Protein AF-A0AAW1DKK3-F1 (afdb_monomer_lite)

Secondary structure (DSSP, 8-state):
-HHHHHHHHHHHHH---TTS-TT-GGGGGGSHHHHHHHHHHHHHHHHHHHHS-HHHHHHHHHHHH-SS--HHHHHHHHHHHHHHHHHHHHHHHHHTT-TT-TTHHHHTT-

InterPro domains:
  IPR001807 Chloride channel [PF00654] (1-91)
  IPR014743 Chloride channel, core [SSF81340] (2-93)
  IPR051280 Voltage-gated chloride channel/antiporter [PTHR11689] (1-100)

Foldseek 3Di:
DLVVLLCVQLCQLVPDDPPPPPPPPSVVSVDPVSSLLSSLLSSLLVVCQVQVPSPVSLVVSCVPRDPDDDPVSSVVSSVSNVVSLQVNLCVVCVVVVNHPPSCVVVVVVD

Structure (mmCIF, N/CA/C/O backbone):
data_AF-A0AAW1DKK3-F1
#
_entry.id   AF-A0AAW1DKK3-F1
#
loop_
_atom_site.group_PDB
_atom_site.id
_atom_site.type_symbol
_atom_site.label_atom_id
_atom_site.label_alt_id
_atom_site.label_comp_id
_atom_site.label_asym_id
_atom_site.label_entity_id
_atom_site.label_seq_id
_atom_site.pdbx_PDB_ins_code
_atom_site.Cartn_x
_atom_site.Cartn_y
_atom_site.Cartn_z
_atom_site.occupancy
_atom_site.B_iso_or_equiv
_atom_site.auth_seq_id
_atom_site.auth_comp_id
_atom_site.auth_asym_id
_atom_site.auth_atom_id
_atom_site.pdbx_PDB_model_num
ATOM 1 N N . MET A 1 1 ? 8.646 10.125 -1.629 1.00 81.06 1 MET A N 1
ATOM 2 C CA . MET A 1 1 ? 7.795 8.953 -1.939 1.00 81.06 1 MET A CA 1
ATOM 3 C C . MET A 1 1 ? 6.652 8.810 -0.937 1.00 81.06 1 MET A C 1
ATOM 5 O O . MET A 1 1 ? 5.506 8.866 -1.353 1.00 81.06 1 MET A O 1
ATOM 9 N N . ILE A 1 2 ? 6.939 8.726 0.369 1.00 88.50 2 ILE A N 1
ATOM 10 C CA . ILE A 1 2 ? 5.936 8.567 1.444 1.00 88.50 2 ILE A CA 1
ATOM 11 C C . ILE A 1 2 ? 4.867 9.673 1.430 1.00 88.50 2 ILE A C 1
ATOM 13 O O . ILE A 1 2 ? 3.677 9.395 1.332 1.00 88.50 2 ILE A O 1
ATOM 17 N N . HIS A 1 3 ? 5.296 10.939 1.439 1.00 89.19 3 HIS A N 1
ATOM 18 C CA . HIS A 1 3 ? 4.384 12.088 1.414 1.00 89.19 3 HIS A CA 1
ATOM 19 C C . HIS A 1 3 ? 3.509 12.119 0.148 1.00 89.19 3 HIS A C 1
ATOM 21 O O . HIS A 1 3 ? 2.306 12.347 0.218 1.00 89.19 3 HIS A O 1
ATOM 27 N N . SER A 1 4 ? 4.099 11.816 -1.011 1.00 90.75 4 SER A N 1
ATOM 28 C CA . SER A 1 4 ? 3.382 11.725 -2.287 1.00 90.75 4 SER A CA 1
ATOM 29 C C . SER A 1 4 ? 2.325 10.614 -2.264 1.00 90.75 4 SER A C 1
ATOM 31 O O . SER A 1 4 ? 1.196 10.840 -2.686 1.00 90.75 4 SER A O 1
ATOM 33 N N . GLY A 1 5 ? 2.659 9.442 -1.713 1.00 88.12 5 GLY A N 1
ATOM 34 C CA . GLY A 1 5 ? 1.719 8.332 -1.543 1.00 88.12 5 GLY A CA 1
ATOM 35 C C . GLY A 1 5 ? 0.566 8.670 -0.593 1.00 88.12 5 GLY A C 1
ATOM 36 O O . GLY A 1 5 ? -0.587 8.375 -0.898 1.00 88.12 5 GLY A O 1
ATOM 37 N N . ALA A 1 6 ? 0.852 9.369 0.508 1.00 88.50 6 ALA A N 1
ATOM 38 C CA . ALA A 1 6 ? -0.154 9.851 1.455 1.00 88.50 6 ALA A CA 1
ATOM 39 C C . ALA A 1 6 ? -1.138 10.850 0.817 1.00 88.50 6 ALA A C 1
ATOM 41 O O . ALA A 1 6 ? -2.349 10.729 1.012 1.00 88.50 6 ALA A O 1
ATOM 42 N N . ILE A 1 7 ? -0.638 11.802 0.015 1.00 90.25 7 ILE A N 1
ATOM 43 C CA . ILE A 1 7 ? -1.483 12.751 -0.728 1.00 90.25 7 ILE A CA 1
ATOM 44 C C . ILE A 1 7 ? -2.391 11.999 -1.702 1.00 90.25 7 ILE A C 1
ATOM 46 O O . ILE A 1 7 ? -3.593 12.254 -1.721 1.00 90.25 7 ILE A O 1
ATOM 50 N N . VAL A 1 8 ? -1.849 11.060 -2.485 1.00 90.25 8 VAL A N 1
ATOM 51 C CA . VAL A 1 8 ? -2.632 10.289 -3.466 1.00 90.25 8 VAL A CA 1
ATOM 52 C C . VAL A 1 8 ? -3.700 9.437 -2.773 1.00 90.25 8 VAL A C 1
ATOM 54 O O . VAL A 1 8 ? -4.861 9.479 -3.177 1.00 90.25 8 VAL A O 1
ATOM 57 N N . GLY A 1 9 ? -3.346 8.736 -1.692 1.00 86.81 9 GLY A N 1
ATOM 58 C CA . GLY A 1 9 ? -4.288 7.940 -0.900 1.00 86.81 9 GLY A CA 1
ATOM 59 C C . GLY A 1 9 ? -5.418 8.786 -0.306 1.00 86.81 9 GLY A C 1
ATOM 60 O O . GLY A 1 9 ? -6.595 8.502 -0.526 1.00 86.81 9 GLY A O 1
ATOM 61 N N . GLY A 1 10 ? -5.082 9.886 0.375 1.00 86.12 10 GLY A N 1
ATOM 62 C CA . GLY A 1 10 ? -6.082 10.785 0.964 1.00 86.12 10 GLY A CA 1
ATOM 63 C C . GLY A 1 10 ? -6.958 11.498 -0.072 1.00 86.12 10 GLY A C 1
ATOM 64 O O . GLY A 1 10 ? -8.144 11.746 0.175 1.00 86.1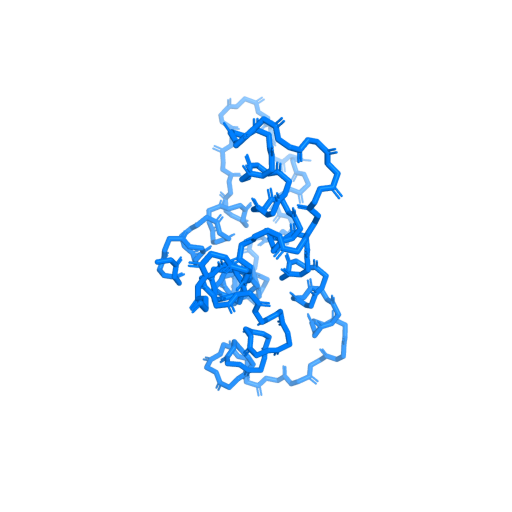2 10 GLY A O 1
ATOM 65 N N . SER A 1 11 ? -6.397 11.786 -1.249 1.00 85.50 11 SER A N 1
ATOM 66 C CA . SER A 1 11 ? -7.138 12.359 -2.376 1.00 85.50 11 SER A CA 1
ATOM 67 C C . SER A 1 11 ? -8.141 11.361 -2.941 1.00 85.50 11 SER A C 1
ATOM 69 O O . SER A 1 11 ? -9.267 11.752 -3.221 1.00 85.50 11 SER A O 1
ATOM 71 N N . LEU A 1 12 ? -7.783 10.076 -3.045 1.00 83.00 12 LEU A N 1
ATOM 72 C CA . LEU A 1 12 ? -8.686 9.028 -3.527 1.00 83.00 12 LEU A CA 1
ATOM 73 C C . LEU A 1 12 ? -9.898 8.848 -2.600 1.00 83.00 12 LEU A C 1
ATOM 75 O O . LEU A 1 12 ? -11.022 8.724 -3.077 1.00 83.00 12 LEU A O 1
ATOM 79 N N . ALA A 1 13 ? -9.685 8.933 -1.284 1.00 77.19 13 ALA A N 1
ATOM 80 C CA . ALA A 1 13 ? -10.755 8.869 -0.285 1.00 77.19 13 ALA A CA 1
ATOM 81 C C . ALA A 1 13 ? -11.735 10.055 -0.366 1.00 77.19 13 ALA A C 1
ATOM 83 O O . ALA A 1 13 ? -12.912 9.926 -0.036 1.00 77.19 13 ALA A O 1
ATOM 84 N N . THR A 1 14 ? -11.255 11.223 -0.809 1.00 73.25 14 THR A N 1
ATOM 85 C CA . THR A 1 14 ? -12.044 12.468 -0.834 1.00 73.25 14 THR A CA 1
ATOM 86 C C . THR A 1 14 ? -12.426 12.899 -2.253 1.00 73.25 14 THR A C 1
ATOM 88 O O . THR A 1 14 ? -13.043 13.954 -2.416 1.00 73.25 14 THR A O 1
ATOM 91 N N . LEU A 1 15 ? -12.074 12.110 -3.276 1.00 73.00 15 LEU A N 1
ATOM 92 C CA . LEU A 1 15 ? -12.129 12.526 -4.674 1.00 73.00 15 LEU A CA 1
ATOM 93 C C . LEU A 1 15 ? -13.532 13.027 -5.026 1.00 73.00 15 LEU A C 1
ATOM 95 O O . LEU A 1 15 ? -14.519 12.291 -4.973 1.00 73.00 15 LEU A O 1
ATOM 99 N N . TRP A 1 16 ? -13.616 14.311 -5.366 1.00 61.59 16 TRP A N 1
ATOM 100 C CA . TRP A 1 16 ? -14.857 14.953 -5.767 1.00 61.59 16 TRP A CA 1
ATOM 101 C C . TRP A 1 16 ? -14.803 15.213 -7.267 1.00 61.59 16 TRP A C 1
ATOM 103 O O . TRP A 1 16 ? -14.061 16.077 -7.728 1.00 61.59 16 TRP A O 1
ATOM 113 N N . ILE A 1 17 ? -15.558 14.420 -8.026 1.00 66.25 17 ILE A N 1
ATOM 114 C CA . ILE A 1 17 ? -15.659 14.553 -9.479 1.00 66.25 17 ILE A CA 1
ATOM 115 C C . ILE A 1 17 ? -16.888 15.428 -9.773 1.00 66.25 17 ILE A C 1
ATOM 117 O O . ILE A 1 17 ? -18.010 14.962 -9.548 1.00 66.25 17 ILE A O 1
ATOM 121 N N . PRO A 1 18 ? -16.727 16.676 -10.253 1.00 54.81 18 PRO A N 1
ATOM 122 C CA . PRO A 1 18 ? -17.862 17.509 -10.639 1.00 54.81 18 PRO A CA 1
ATOM 123 C C . PRO A 1 18 ? -18.624 16.845 -11.797 1.00 54.81 18 PRO A C 1
ATOM 125 O O . PRO A 1 18 ? -18.081 16.683 -12.885 1.00 54.81 18 PRO A O 1
ATOM 128 N N . GLY A 1 19 ? -19.873 16.430 -11.556 1.00 63.41 19 GLY A N 1
ATOM 129 C CA . GLY A 1 19 ? -20.761 15.828 -12.565 1.00 63.41 19 GLY A CA 1
ATOM 130 C C . GLY A 1 19 ? -21.265 14.420 -12.234 1.00 63.41 19 GLY A C 1
ATOM 131 O O . GLY A 1 19 ? -22.349 14.051 -12.678 1.00 63.41 19 GLY A O 1
ATOM 132 N N . LEU A 1 20 ? -20.562 13.657 -11.387 1.00 60.94 20 LEU A N 1
ATOM 133 C CA . LEU A 1 20 ? -21.162 12.497 -10.724 1.00 60.94 20 LEU A CA 1
ATOM 134 C C . LEU A 1 20 ? -21.930 13.012 -9.502 1.00 60.94 20 LEU A C 1
ATOM 136 O O . LEU A 1 20 ? -21.332 13.554 -8.576 1.00 60.94 20 LEU A O 1
ATOM 140 N N . GLY A 1 21 ? -23.259 12.890 -9.513 1.00 53.09 21 GLY A N 1
ATOM 141 C CA . GLY A 1 21 ? -24.117 13.318 -8.405 1.00 53.09 21 GLY A CA 1
ATOM 142 C C . GLY A 1 21 ? -23.767 12.667 -7.048 1.00 53.09 21 GLY A C 1
ATOM 143 O O . GLY A 1 21 ? -22.895 11.799 -6.968 1.00 53.09 21 GLY A O 1
ATOM 144 N N . PRO A 1 22 ? -24.479 13.024 -5.962 1.00 54.97 22 PRO A N 1
ATOM 145 C CA . PRO A 1 22 ? -24.188 12.597 -4.581 1.00 54.97 22 PRO A CA 1
ATOM 146 C C . PRO A 1 22 ? -24.275 11.076 -4.310 1.00 54.97 22 PRO A C 1
ATOM 148 O O . PRO A 1 22 ? -24.075 10.650 -3.177 1.00 54.97 22 PRO A O 1
ATOM 151 N N . HIS A 1 23 ? -24.520 10.252 -5.335 1.00 51.34 23 HIS A N 1
ATOM 152 C CA . HIS A 1 23 ? -24.572 8.786 -5.289 1.00 51.34 23 HIS A CA 1
ATOM 153 C C . HIS A 1 23 ? -23.273 8.086 -5.730 1.00 51.34 23 HIS A C 1
ATOM 155 O O . HIS A 1 23 ? -23.265 6.873 -5.932 1.00 51.34 23 HIS A O 1
ATOM 161 N N . SER A 1 24 ? -22.166 8.815 -5.893 1.00 58.03 24 SER A N 1
ATOM 162 C CA . SER A 1 24 ? -20.862 8.185 -6.121 1.00 58.03 24 SER A CA 1
ATOM 163 C C . SER A 1 24 ? -20.480 7.302 -4.926 1.00 58.03 24 SER A C 1
ATOM 165 O O . SER A 1 24 ? -20.569 7.737 -3.778 1.00 58.03 24 SER A O 1
ATOM 167 N N . VAL A 1 25 ? -20.006 6.080 -5.195 1.00 60.66 25 VAL A N 1
ATOM 168 C CA . VAL A 1 25 ? -19.522 5.080 -4.213 1.00 60.66 25 VAL A CA 1
ATOM 169 C C . VAL A 1 25 ? -18.505 5.682 -3.220 1.00 60.66 25 VAL A C 1
ATOM 171 O O . VAL A 1 25 ? -18.357 5.218 -2.093 1.00 60.66 25 VAL A O 1
ATOM 174 N N . LEU A 1 26 ? -17.864 6.787 -3.610 1.00 62.03 26 LEU A N 1
ATOM 175 C CA . LEU A 1 26 ? -16.926 7.580 -2.818 1.00 62.03 26 LEU A CA 1
ATOM 176 C C . LEU A 1 26 ? -17.557 8.323 -1.628 1.00 62.03 26 LEU A C 1
ATOM 178 O O . LEU A 1 26 ? -16.842 8.663 -0.690 1.00 62.03 26 LEU A O 1
ATOM 182 N N . HIS A 1 27 ? -18.874 8.561 -1.607 1.00 61.69 27 HIS A N 1
ATOM 183 C CA . HIS A 1 27 ? -19.528 9.227 -0.472 1.00 61.69 27 HIS A CA 1
ATOM 184 C C . HIS A 1 27 ? -19.444 8.390 0.817 1.00 61.69 27 HIS A C 1
ATOM 186 O O . HIS A 1 27 ? -19.362 8.947 1.909 1.00 61.69 27 HIS A O 1
ATOM 192 N N . TYR A 1 28 ? -19.411 7.058 0.692 1.00 64.81 28 TYR A N 1
ATOM 193 C CA . TYR A 1 28 ? -19.273 6.133 1.822 1.00 64.81 28 TYR A CA 1
ATOM 194 C C . TYR A 1 28 ? -17.900 6.245 2.512 1.00 64.81 28 TYR A C 1
ATOM 196 O O . TYR A 1 28 ? -17.804 6.127 3.729 1.00 64.81 28 TYR A O 1
ATOM 204 N N . PHE A 1 29 ? -16.845 6.558 1.754 1.00 65.56 29 PHE A N 1
ATOM 205 C CA . PHE A 1 29 ? -15.461 6.629 2.243 1.00 65.56 29 PHE A CA 1
ATOM 206 C C . PHE A 1 29 ? -15.066 7.993 2.834 1.00 65.56 29 PHE A C 1
ATOM 208 O O . PHE A 1 29 ? -13.906 8.208 3.175 1.00 65.56 29 PHE A O 1
ATOM 215 N N . ARG A 1 30 ? -16.020 8.919 2.994 1.00 69.25 30 ARG A N 1
ATOM 216 C CA . ARG A 1 30 ? -15.772 10.270 3.532 1.00 69.25 30 ARG A CA 1
ATOM 217 C C . ARG A 1 30 ? -15.669 10.349 5.058 1.00 69.25 30 ARG A C 1
ATOM 219 O O . ARG A 1 30 ? -15.512 11.444 5.587 1.00 69.25 30 ARG A O 1
ATOM 226 N N . GLN A 1 31 ? -15.769 9.225 5.764 1.00 79.06 31 GLN A N 1
ATOM 227 C CA . GLN A 1 31 ? -15.548 9.182 7.210 1.00 79.06 31 GLN A CA 1
ATOM 228 C C . GLN A 1 31 ? -14.068 9.413 7.541 1.00 79.06 31 GLN A C 1
ATOM 230 O O . GLN A 1 31 ? -13.185 8.905 6.847 1.00 79.06 31 GLN A O 1
ATOM 235 N N . ASP A 1 32 ? -13.794 10.126 8.637 1.00 80.38 32 ASP A N 1
ATOM 236 C CA . ASP A 1 32 ? -12.422 10.435 9.069 1.00 80.38 32 ASP A CA 1
ATOM 237 C C . ASP A 1 32 ? -11.588 9.171 9.335 1.00 80.38 32 ASP A C 1
ATOM 239 O O . ASP A 1 32 ? -10.376 9.174 9.124 1.00 80.38 32 ASP A O 1
ATOM 243 N N . HIS A 1 33 ? -12.238 8.074 9.737 1.00 81.25 33 HIS A N 1
ATOM 244 C CA . HIS A 1 33 ? -11.606 6.764 9.901 1.00 81.25 33 HIS A CA 1
ATOM 245 C C . HIS A 1 33 ? -11.084 6.207 8.567 1.00 81.25 33 HIS A C 1
ATOM 247 O O . HIS A 1 33 ? -9.888 5.979 8.414 1.00 81.25 33 HIS A O 1
ATOM 253 N N . GLU A 1 34 ? -11.959 6.074 7.567 1.00 81.62 34 GLU A N 1
ATOM 254 C CA . GLU A 1 34 ? -11.583 5.531 6.256 1.00 81.62 34 GLU A CA 1
ATOM 255 C C . GLU A 1 34 ? -10.541 6.420 5.567 1.00 81.62 34 GLU A C 1
ATOM 257 O O . GLU A 1 34 ? -9.588 5.924 4.970 1.00 81.62 34 GLU A O 1
ATOM 262 N N . LYS A 1 35 ? -10.661 7.748 5.695 1.00 85.06 35 LYS A N 1
ATOM 263 C CA . LYS A 1 35 ? -9.675 8.682 5.142 1.00 85.06 35 LYS A CA 1
ATOM 264 C C . LYS A 1 35 ? -8.279 8.451 5.723 1.00 85.06 35 LYS A C 1
ATOM 266 O O . LYS A 1 35 ? -7.301 8.500 4.975 1.00 85.06 35 LYS A O 1
ATOM 271 N N . ARG A 1 36 ? -8.172 8.183 7.029 1.00 86.62 36 ARG A N 1
ATOM 272 C CA . ARG A 1 36 ? -6.897 7.826 7.668 1.00 86.62 36 ARG A CA 1
ATOM 273 C C . ARG A 1 36 ? -6.356 6.500 7.143 1.00 86.62 36 ARG A C 1
ATOM 275 O O . ARG A 1 36 ? -5.168 6.435 6.845 1.00 86.62 36 ARG A O 1
ATOM 282 N N . ASP A 1 37 ? -7.213 5.505 6.940 1.00 88.06 37 ASP A N 1
ATOM 283 C CA . ASP A 1 37 ? -6.825 4.199 6.395 1.00 88.06 37 ASP A CA 1
ATOM 284 C C . ASP A 1 37 ? -6.278 4.305 4.962 1.00 88.06 37 ASP A C 1
ATOM 286 O O . ASP A 1 37 ? -5.277 3.672 4.622 1.00 88.06 37 ASP A O 1
ATOM 290 N N . PHE A 1 38 ? -6.873 5.161 4.126 1.00 88.44 38 PHE A N 1
ATOM 291 C CA . PHE A 1 38 ? -6.369 5.439 2.778 1.00 88.44 38 PHE A CA 1
ATOM 292 C C . PHE A 1 38 ? -5.040 6.202 2.781 1.00 88.44 38 PHE A C 1
ATOM 294 O O . PHE A 1 38 ? -4.166 5.914 1.961 1.00 88.44 38 PHE A O 1
ATOM 301 N N . VAL A 1 39 ? -4.859 7.162 3.693 1.00 89.56 39 VAL A N 1
ATOM 302 C CA . VAL A 1 39 ? -3.587 7.890 3.848 1.00 89.56 39 VAL A CA 1
ATOM 303 C C . VAL A 1 39 ? -2.485 6.954 4.346 1.00 89.56 39 VAL A C 1
ATOM 305 O O . VAL A 1 39 ? -1.383 6.973 3.798 1.00 89.56 39 VAL A O 1
ATOM 308 N N . ALA A 1 40 ? -2.790 6.104 5.328 1.00 89.56 40 ALA A N 1
ATOM 309 C CA . ALA A 1 40 ? -1.890 5.072 5.829 1.00 89.56 40 ALA A CA 1
ATOM 310 C C . ALA A 1 40 ? -1.504 4.095 4.703 1.00 89.56 40 ALA A C 1
ATOM 312 O O . ALA A 1 40 ? -0.329 3.950 4.375 1.00 89.56 40 ALA A O 1
ATOM 313 N N . GLY A 1 41 ? -2.487 3.526 4.000 1.00 90.81 41 GLY A N 1
ATOM 314 C CA . GLY A 1 41 ? -2.244 2.632 2.866 1.00 90.81 41 GLY A CA 1
ATOM 315 C C . GLY A 1 41 ? -1.437 3.269 1.728 1.00 90.81 41 GLY A C 1
ATOM 316 O O . GLY A 1 41 ? -0.571 2.616 1.146 1.00 90.81 41 GLY A O 1
ATOM 317 N N . GLY A 1 42 ? -1.675 4.551 1.434 1.00 90.88 42 GLY A N 1
ATOM 318 C CA . GLY A 1 42 ? -0.912 5.312 0.442 1.00 90.88 42 GLY A CA 1
ATOM 319 C C . GLY A 1 42 ? 0.530 5.587 0.879 1.00 90.88 42 GLY A C 1
ATOM 320 O O . GLY A 1 42 ? 1.458 5.460 0.079 1.00 90.88 42 GLY A O 1
ATOM 321 N N . SER A 1 43 ? 0.736 5.909 2.157 1.00 91.19 43 SER A N 1
ATOM 322 C CA . SER A 1 43 ? 2.060 6.054 2.768 1.00 91.19 43 SER A CA 1
ATOM 323 C C . SER A 1 43 ? 2.850 4.740 2.694 1.00 91.19 43 SER A C 1
ATOM 325 O O . SER A 1 43 ? 3.971 4.724 2.179 1.00 91.19 43 SER A O 1
ATOM 327 N N . ALA A 1 44 ? 2.226 3.622 3.091 1.00 92.25 44 ALA A N 1
ATOM 328 C CA . ALA A 1 44 ? 2.797 2.277 3.022 1.00 92.25 44 ALA A CA 1
ATOM 329 C C . ALA A 1 44 ? 3.216 1.893 1.597 1.00 92.25 44 ALA A C 1
ATOM 331 O O . ALA A 1 44 ? 4.338 1.433 1.386 1.00 92.25 44 ALA A O 1
ATOM 332 N N . ALA A 1 45 ? 2.346 2.143 0.613 1.00 92.50 45 ALA A N 1
ATOM 333 C CA . ALA A 1 45 ? 2.632 1.910 -0.798 1.00 92.50 45 ALA A CA 1
ATOM 334 C C . ALA A 1 45 ? 3.822 2.750 -1.290 1.00 92.50 45 ALA A C 1
ATOM 336 O O . ALA A 1 45 ? 4.667 2.257 -2.035 1.00 92.50 45 ALA A O 1
ATOM 337 N N . GLY A 1 46 ? 3.936 4.000 -0.831 1.00 90.06 46 GLY A N 1
ATOM 338 C CA . GLY A 1 46 ? 5.078 4.865 -1.125 1.00 90.06 46 GLY A CA 1
ATOM 339 C C . GLY A 1 46 ? 6.398 4.346 -0.544 1.00 90.06 46 GLY A C 1
ATOM 340 O O . GLY A 1 46 ? 7.426 4.427 -1.215 1.00 90.06 46 GLY A O 1
ATOM 341 N N . VAL A 1 47 ? 6.383 3.789 0.671 1.00 91.31 47 VAL A N 1
ATOM 342 C CA . VAL A 1 47 ? 7.553 3.129 1.283 1.00 91.31 47 VAL A CA 1
ATOM 343 C C . VAL A 1 47 ? 7.906 1.851 0.515 1.00 91.31 47 VAL A C 1
ATOM 345 O O . VAL A 1 47 ? 9.060 1.654 0.140 1.00 91.31 47 VAL A O 1
ATOM 348 N N . ALA A 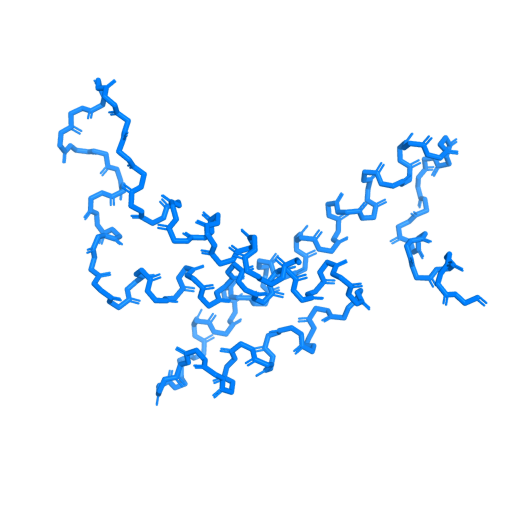1 48 ? 6.911 1.015 0.218 1.00 91.69 48 ALA A N 1
ATOM 349 C CA . ALA A 1 48 ? 7.077 -0.234 -0.522 1.00 91.69 48 ALA A CA 1
ATOM 350 C C . ALA A 1 48 ? 7.662 -0.015 -1.926 1.00 91.69 48 ALA A C 1
ATOM 352 O O . ALA A 1 48 ? 8.509 -0.785 -2.377 1.00 91.69 48 ALA A O 1
ATOM 353 N N . ALA A 1 49 ? 7.242 1.054 -2.605 1.00 88.81 49 ALA A N 1
ATOM 354 C CA . ALA A 1 49 ? 7.782 1.457 -3.896 1.00 88.81 49 ALA A CA 1
ATOM 355 C C . ALA A 1 49 ? 9.205 2.038 -3.787 1.00 88.81 49 ALA A C 1
ATOM 357 O O . ALA A 1 49 ? 10.013 1.830 -4.682 1.00 88.81 49 ALA A O 1
ATOM 358 N N . ALA A 1 50 ? 9.535 2.742 -2.701 1.00 88.06 50 ALA A N 1
ATOM 359 C CA . ALA A 1 50 ? 10.858 3.346 -2.524 1.00 88.06 50 ALA A CA 1
ATOM 360 C C . ALA A 1 50 ? 11.951 2.323 -2.184 1.00 88.06 50 ALA A C 1
ATOM 362 O O . ALA A 1 50 ? 13.067 2.439 -2.677 1.00 88.06 50 ALA A O 1
ATOM 363 N N . PHE A 1 51 ? 11.632 1.340 -1.340 1.00 86.12 51 PHE A N 1
ATOM 364 C CA . PHE A 1 51 ? 12.610 0.378 -0.820 1.00 86.12 51 PHE A CA 1
ATOM 365 C C . PHE A 1 51 ? 12.457 -1.034 -1.398 1.00 86.12 51 PHE A C 1
ATOM 367 O O . PHE A 1 51 ? 13.235 -1.919 -1.059 1.00 86.12 51 PHE A O 1
ATOM 374 N N . GLY A 1 52 ? 11.428 -1.288 -2.212 1.00 86.25 52 GLY A N 1
ATOM 375 C CA . GLY A 1 52 ? 11.131 -2.632 -2.723 1.00 86.25 52 GLY A CA 1
ATOM 376 C C . GLY A 1 52 ? 10.683 -3.627 -1.642 1.00 86.25 52 GLY A C 1
ATOM 377 O O . GLY A 1 52 ? 10.640 -4.827 -1.895 1.00 86.25 52 GLY A O 1
ATOM 378 N N . ALA A 1 53 ? 10.342 -3.148 -0.442 1.00 89.00 53 ALA A N 1
ATOM 379 C CA . ALA A 1 53 ? 10.001 -3.966 0.719 1.00 89.00 53 ALA A CA 1
ATOM 380 C C . ALA A 1 53 ? 8.528 -3.752 1.131 1.00 89.00 53 ALA A C 1
ATOM 382 O O . ALA A 1 53 ? 8.243 -2.915 1.994 1.00 89.00 53 ALA A O 1
ATOM 383 N N . PRO A 1 54 ? 7.566 -4.498 0.551 1.00 87.88 54 PRO A N 1
ATOM 384 C CA . PRO A 1 54 ? 6.142 -4.289 0.815 1.00 87.88 54 PRO A CA 1
ATOM 385 C C . PRO A 1 54 ? 5.752 -4.562 2.271 1.00 87.88 54 PRO A C 1
ATOM 387 O O . PRO A 1 54 ? 4.962 -3.810 2.834 1.00 87.88 54 PRO A O 1
ATOM 390 N N . VAL A 1 55 ? 6.345 -5.575 2.916 1.00 90.75 55 VAL A N 1
ATOM 391 C CA . VAL A 1 55 ? 6.085 -5.885 4.336 1.00 90.75 55 VAL A CA 1
ATOM 392 C C . VAL A 1 55 ? 6.600 -4.768 5.251 1.00 90.75 55 VAL A C 1
ATOM 394 O O . VAL A 1 55 ? 5.901 -4.363 6.176 1.00 90.75 55 VAL A O 1
ATOM 397 N N . GLY A 1 56 ? 7.785 -4.218 4.960 1.00 89.06 56 GLY A N 1
ATOM 398 C CA . GLY A 1 56 ? 8.361 -3.109 5.728 1.00 89.06 56 GLY A CA 1
ATOM 399 C C . GLY A 1 56 ? 7.515 -1.836 5.648 1.00 89.06 56 GLY A C 1
ATOM 400 O O . GLY A 1 56 ? 7.289 -1.184 6.663 1.00 89.06 56 GLY A O 1
ATOM 401 N N . GLY A 1 57 ? 6.969 -1.526 4.465 1.00 88.00 57 GLY A N 1
ATOM 402 C CA . GLY A 1 57 ? 6.061 -0.388 4.288 1.00 88.00 57 GLY A CA 1
ATOM 403 C C . GLY A 1 57 ? 4.754 -0.517 5.071 1.00 88.00 57 GLY A C 1
ATOM 404 O O . GLY A 1 57 ? 4.275 0.466 5.633 1.00 88.00 57 GLY A O 1
ATOM 405 N N . VAL A 1 58 ? 4.198 -1.730 5.160 1.00 91.19 58 VAL A N 1
ATOM 406 C CA . VAL A 1 58 ? 3.001 -2.001 5.972 1.00 91.19 58 VAL A CA 1
ATOM 407 C C . VAL A 1 58 ? 3.299 -1.826 7.456 1.00 91.19 58 VAL A C 1
ATOM 409 O O . VAL A 1 58 ? 2.538 -1.152 8.137 1.00 91.19 58 VAL A O 1
ATOM 412 N N . LEU A 1 59 ? 4.403 -2.389 7.953 1.00 90.88 59 LEU A N 1
ATOM 413 C CA . LEU A 1 59 ? 4.771 -2.290 9.367 1.00 90.88 59 LEU A CA 1
ATOM 414 C C . LEU A 1 59 ? 4.983 -0.837 9.805 1.00 90.88 59 LEU A C 1
ATOM 416 O O . LEU A 1 59 ? 4.388 -0.424 10.795 1.00 90.88 59 LEU A O 1
ATOM 420 N N . LEU A 1 60 ? 5.725 -0.045 9.024 1.00 89.12 60 LEU A N 1
ATOM 421 C CA . LEU A 1 60 ? 5.931 1.381 9.303 1.00 89.12 60 LEU A CA 1
ATOM 422 C C . LEU A 1 60 ? 4.604 2.148 9.302 1.00 89.12 60 LEU A C 1
ATOM 424 O O . LEU A 1 60 ? 4.338 2.972 10.172 1.00 89.12 60 LEU A O 1
ATOM 428 N N . SER A 1 61 ? 3.727 1.855 8.341 1.00 87.88 61 SER A N 1
ATOM 429 C CA . SER A 1 61 ? 2.418 2.500 8.298 1.00 87.88 61 SER A CA 1
ATOM 430 C C . SER A 1 61 ? 1.493 2.082 9.442 1.00 87.88 61 SER A C 1
ATOM 432 O O . SER A 1 61 ? 0.583 2.843 9.766 1.00 87.88 61 SER A O 1
ATOM 434 N N . LEU A 1 62 ? 1.669 0.894 10.021 1.00 84.88 62 LEU A N 1
ATOM 435 C CA . LEU A 1 62 ? 0.915 0.454 11.195 1.00 84.88 62 LEU A CA 1
ATOM 436 C C . LEU A 1 62 ? 1.460 1.084 12.480 1.00 84.88 62 LEU A C 1
ATOM 438 O O . LEU A 1 62 ? 0.664 1.418 13.352 1.00 84.88 62 LEU A O 1
ATOM 442 N N . GLU A 1 63 ? 2.779 1.273 12.571 1.00 84.69 63 GLU A N 1
ATOM 443 C CA . GLU A 1 63 ? 3.449 1.966 13.679 1.00 84.69 63 GLU A CA 1
ATOM 444 C C . GLU A 1 63 ? 2.963 3.418 13.812 1.00 84.69 63 GLU A C 1
ATOM 446 O O . GLU A 1 63 ? 2.599 3.850 14.903 1.00 84.69 63 GLU A O 1
ATOM 451 N N . GLU A 1 64 ? 2.869 4.140 12.692 1.00 80.62 64 GLU A N 1
ATOM 452 C CA . GLU A 1 64 ? 2.554 5.578 12.679 1.00 80.62 64 GLU A CA 1
ATOM 453 C C . GLU A 1 64 ? 1.075 5.898 12.370 1.00 80.62 64 GLU A C 1
ATOM 455 O O . GLU A 1 64 ? 0.545 6.937 12.767 1.00 80.62 64 GLU A O 1
ATOM 460 N N . GLY A 1 65 ? 0.381 5.043 11.610 1.00 65.81 65 GLY A N 1
ATOM 461 C CA . GLY A 1 65 ? -0.909 5.381 10.992 1.00 65.81 65 GLY A CA 1
ATOM 462 C C . GLY A 1 65 ? -2.155 4.915 11.748 1.00 65.81 65 GLY A C 1
ATOM 463 O O . GLY A 1 65 ? -3.211 5.552 11.638 1.00 65.81 65 GLY A O 1
ATOM 464 N N . THR A 1 66 ? -2.067 3.830 12.526 1.00 64.38 66 THR A N 1
ATOM 465 C CA . THR A 1 66 ? -3.251 3.128 13.055 1.00 64.38 66 THR A CA 1
ATOM 466 C C . THR A 1 66 ? -3.191 2.946 14.570 1.00 64.38 66 THR A C 1
ATOM 468 O O . THR A 1 66 ? -2.349 2.215 15.075 1.00 64.38 66 THR A O 1
ATOM 471 N N . SER A 1 67 ? -4.127 3.551 15.310 1.00 64.62 67 SER A N 1
ATOM 472 C CA . SER A 1 67 ? -4.250 3.331 16.766 1.00 64.62 67 SER A CA 1
ATOM 473 C C . SER A 1 67 ? -4.939 2.006 17.121 1.00 64.62 67 SER A C 1
ATOM 475 O O . SER A 1 67 ? -4.847 1.561 18.261 1.00 64.62 67 SER A O 1
ATOM 477 N N . PHE A 1 68 ? -5.627 1.373 16.162 1.00 66.88 68 PHE A N 1
ATOM 478 C CA . PHE A 1 68 ? -6.329 0.104 16.349 1.00 66.88 68 PHE A CA 1
ATOM 479 C C . PHE A 1 68 ? -5.944 -0.888 15.253 1.00 66.88 68 PHE A C 1
ATOM 481 O O . PHE A 1 68 ? -6.081 -0.614 14.061 1.00 66.88 68 PHE A O 1
ATOM 488 N N . TRP A 1 69 ? -5.466 -2.057 15.670 1.00 66.19 69 TRP A N 1
ATOM 489 C CA . TRP A 1 69 ? -5.010 -3.117 14.778 1.00 66.19 69 TRP A CA 1
ATOM 490 C C . TRP A 1 69 ? -6.205 -3.958 14.310 1.00 66.19 69 TRP A C 1
ATOM 492 O O . TRP A 1 69 ? -6.705 -4.814 15.037 1.00 66.19 69 TRP A O 1
ATOM 502 N N . SER A 1 70 ? -6.688 -3.702 13.092 1.00 79.94 70 SER A N 1
ATOM 503 C CA . SER A 1 70 ? -7.706 -4.531 12.438 1.00 79.94 70 SER A CA 1
ATOM 504 C C . SER A 1 70 ? -7.056 -5.401 11.370 1.00 79.94 70 SER A C 1
ATOM 506 O O . SER A 1 70 ? -6.446 -4.886 10.432 1.00 79.94 70 SER A O 1
ATOM 508 N N . LEU A 1 71 ? -7.222 -6.723 11.467 1.00 84.94 71 LEU A N 1
ATOM 509 C CA . LEU A 1 71 ? -6.676 -7.668 10.487 1.00 84.94 71 LEU A CA 1
ATOM 510 C C . LEU A 1 71 ? -7.143 -7.339 9.058 1.00 84.94 71 LEU A C 1
ATOM 512 O O . LEU A 1 71 ? -6.363 -7.422 8.112 1.00 84.94 71 LEU A O 1
ATOM 516 N N . SER A 1 72 ? -8.389 -6.885 8.903 1.00 84.56 72 SER A N 1
ATOM 517 C CA . SER A 1 72 ? -8.945 -6.462 7.612 1.00 84.56 72 SER A CA 1
ATOM 518 C C . SER A 1 72 ? -8.215 -5.256 7.016 1.00 84.56 72 SER A C 1
ATOM 520 O O . SER A 1 72 ? -8.066 -5.172 5.798 1.00 84.56 72 SER A O 1
ATOM 522 N N . LEU A 1 73 ? -7.747 -4.325 7.852 1.00 82.12 73 LEU A N 1
ATOM 523 C CA . LEU A 1 73 ? -7.000 -3.149 7.408 1.00 82.12 73 LEU A CA 1
ATOM 524 C C . LEU A 1 73 ? -5.577 -3.526 6.981 1.00 82.12 73 LEU A C 1
ATOM 526 O O . LEU A 1 73 ? -5.119 -3.100 5.924 1.00 82.12 73 LEU A O 1
ATOM 530 N N . ILE A 1 74 ? -4.914 -4.394 7.747 1.00 88.75 74 ILE A N 1
ATOM 531 C CA . ILE A 1 74 ? -3.569 -4.893 7.425 1.00 88.75 74 ILE A CA 1
ATOM 532 C C . ILE A 1 74 ? -3.561 -5.550 6.042 1.00 88.75 74 ILE A C 1
ATOM 534 O O . ILE A 1 74 ? -2.699 -5.240 5.223 1.00 88.75 74 ILE A O 1
ATOM 538 N N . TRP A 1 75 ? -4.556 -6.391 5.742 1.00 89.62 75 TRP A N 1
ATOM 539 C CA . TRP A 1 75 ? -4.683 -7.022 4.426 1.00 89.62 75 TRP A CA 1
ATOM 540 C C . TRP A 1 75 ? -4.871 -6.014 3.290 1.00 89.62 75 TRP A C 1
ATOM 542 O O . TRP A 1 75 ? -4.249 -6.164 2.237 1.00 89.62 75 TRP A O 1
ATOM 552 N N . LYS A 1 76 ? -5.680 -4.967 3.498 1.00 88.44 76 LYS A N 1
ATOM 553 C CA . LYS A 1 76 ? -5.872 -3.894 2.508 1.00 88.44 76 LYS A CA 1
ATOM 554 C C . LYS A 1 76 ? -4.561 -3.158 2.220 1.00 88.44 76 LYS A C 1
ATOM 556 O O . LYS A 1 76 ? -4.202 -2.974 1.057 1.00 88.44 76 LYS A O 1
ATOM 561 N N . ILE A 1 77 ? -3.837 -2.761 3.267 1.00 89.75 77 ILE A N 1
ATOM 562 C CA . ILE A 1 77 ? -2.583 -2.007 3.137 1.00 89.75 77 ILE A CA 1
ATOM 563 C C . ILE A 1 77 ? -1.480 -2.892 2.537 1.00 89.75 77 ILE A C 1
ATOM 565 O O . ILE A 1 77 ? -0.726 -2.444 1.678 1.00 89.75 77 ILE A O 1
ATOM 569 N N . PHE A 1 78 ? -1.430 -4.171 2.910 1.00 90.94 78 PHE A N 1
ATOM 570 C CA . PHE A 1 78 ? -0.489 -5.138 2.350 1.00 90.94 78 PHE A CA 1
ATOM 571 C C . PHE A 1 78 ? -0.701 -5.376 0.856 1.00 90.94 78 PHE A C 1
ATOM 573 O O . PHE A 1 78 ? 0.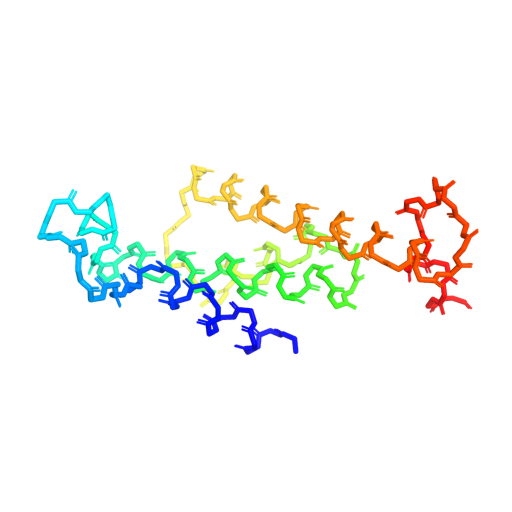259 -5.325 0.083 1.00 90.94 78 PHE A O 1
ATOM 580 N N . LEU A 1 79 ? -1.951 -5.567 0.428 1.00 90.31 79 LEU A N 1
ATOM 581 C CA . LEU A 1 79 ? -2.272 -5.731 -0.987 1.00 90.31 79 LEU A CA 1
ATOM 582 C C . LEU A 1 79 ? -1.946 -4.459 -1.782 1.00 90.31 79 LEU A C 1
ATOM 584 O O . LEU A 1 79 ? -1.339 -4.553 -2.847 1.00 90.31 79 LEU A O 1
ATOM 588 N N . SER A 1 80 ? -2.259 -3.279 -1.238 1.00 90.56 80 SER A N 1
ATOM 589 C CA . SER A 1 80 ? -1.882 -1.985 -1.828 1.00 90.56 80 SER A CA 1
ATOM 590 C C . SER A 1 80 ? -0.365 -1.867 -2.038 1.00 90.56 80 SER A C 1
ATOM 592 O O . SER A 1 80 ? 0.092 -1.561 -3.140 1.00 90.56 80 SER A O 1
ATOM 594 N N . SER A 1 81 ? 0.431 -2.188 -1.014 1.00 91.94 81 SER A N 1
ATOM 595 C CA . SER A 1 81 ? 1.896 -2.153 -1.082 1.00 91.94 81 SER A CA 1
ATOM 596 C C . SER A 1 81 ? 2.470 -3.133 -2.107 1.00 91.94 81 SER A C 1
ATOM 598 O O . SER A 1 81 ? 3.363 -2.762 -2.866 1.00 91.94 81 SER A O 1
ATOM 600 N N . MET A 1 82 ? 1.943 -4.362 -2.187 1.00 91.75 82 MET A N 1
ATOM 601 C CA . MET A 1 82 ? 2.369 -5.330 -3.206 1.00 91.75 82 MET A CA 1
ATOM 602 C C . MET A 1 82 ? 2.065 -4.841 -4.623 1.00 91.75 82 MET A C 1
ATOM 604 O O . MET A 1 82 ? 2.931 -4.920 -5.494 1.00 91.75 82 MET A O 1
ATOM 608 N N . VAL A 1 83 ? 0.864 -4.300 -4.853 1.00 91.56 83 VAL A N 1
ATOM 609 C CA . VAL A 1 83 ? 0.474 -3.753 -6.160 1.00 91.56 83 VAL A CA 1
ATOM 610 C C . VAL A 1 83 ? 1.361 -2.569 -6.539 1.00 91.56 83 VAL A C 1
ATOM 612 O O . VAL A 1 83 ? 1.786 -2.479 -7.689 1.00 91.56 83 VAL A O 1
ATOM 615 N N . ALA A 1 84 ? 1.700 -1.690 -5.594 1.00 90.56 84 ALA A N 1
ATOM 616 C CA . ALA A 1 84 ? 2.587 -0.558 -5.845 1.00 90.56 84 ALA A CA 1
ATOM 617 C C . ALA A 1 84 ? 3.996 -1.008 -6.265 1.00 90.56 84 ALA A C 1
ATOM 619 O O . ALA A 1 84 ? 4.499 -0.573 -7.302 1.00 90.56 84 ALA A O 1
ATOM 620 N N . THR A 1 85 ? 4.613 -1.926 -5.513 1.00 89.94 85 THR A N 1
ATOM 621 C CA . THR A 1 85 ? 5.939 -2.468 -5.846 1.00 89.94 85 THR A CA 1
ATOM 622 C C . THR A 1 85 ? 5.919 -3.223 -7.176 1.00 89.94 85 THR A C 1
ATOM 624 O O . THR A 1 85 ? 6.831 -3.062 -7.988 1.00 89.94 85 THR A O 1
ATOM 627 N N . PHE A 1 86 ? 4.874 -4.009 -7.441 1.00 88.75 86 PHE A N 1
ATOM 628 C CA . PHE A 1 86 ? 4.705 -4.713 -8.712 1.00 88.75 86 PHE A CA 1
ATOM 629 C C . PHE A 1 86 ? 4.564 -3.745 -9.892 1.00 88.75 86 PHE A C 1
ATOM 631 O O . PHE A 1 86 ? 5.242 -3.903 -10.903 1.00 88.75 86 PHE A O 1
ATOM 638 N N . THR A 1 87 ? 3.743 -2.703 -9.744 1.00 89.50 87 THR A N 1
ATOM 639 C CA . THR A 1 87 ? 3.519 -1.690 -10.786 1.00 89.50 87 THR A CA 1
ATOM 640 C C . THR A 1 87 ? 4.803 -0.931 -11.106 1.00 89.50 87 THR A C 1
ATOM 642 O O . THR A 1 87 ? 5.097 -0.688 -12.277 1.00 89.50 87 THR A O 1
ATOM 645 N N . LEU A 1 88 ? 5.602 -0.595 -10.088 1.00 87.50 88 LEU A N 1
ATOM 646 C CA . LEU A 1 88 ? 6.902 0.041 -10.291 1.00 87.50 88 LEU A CA 1
ATOM 647 C C . LEU A 1 88 ? 7.849 -0.887 -11.052 1.00 87.50 88 LEU A C 1
ATOM 649 O O . LEU A 1 88 ? 8.397 -0.468 -12.065 1.00 87.50 88 LEU A O 1
ATOM 653 N N . ASN A 1 89 ? 7.993 -2.146 -10.627 1.00 86.00 89 ASN A N 1
ATOM 654 C CA . ASN A 1 89 ? 8.863 -3.108 -11.312 1.00 86.00 89 ASN A CA 1
ATOM 655 C C . ASN A 1 89 ? 8.433 -3.356 -12.763 1.00 86.00 89 ASN A C 1
ATOM 657 O O . ASN A 1 89 ? 9.285 -3.405 -13.645 1.00 86.00 89 ASN A O 1
ATOM 661 N N . LEU A 1 90 ? 7.127 -3.440 -13.031 1.00 86.38 90 LEU A N 1
ATOM 662 C CA . LEU A 1 90 ? 6.605 -3.520 -14.396 1.00 86.38 90 LEU A CA 1
ATOM 663 C C . LEU A 1 90 ? 6.963 -2.285 -15.226 1.00 86.38 90 LEU A C 1
ATOM 665 O O . LEU A 1 90 ? 7.408 -2.416 -16.363 1.00 86.38 90 LEU A O 1
ATOM 669 N N . SER A 1 91 ? 6.776 -1.091 -14.660 1.00 86.50 91 SER A N 1
ATOM 670 C CA . SER A 1 91 ? 7.062 0.171 -15.349 1.00 86.50 91 SER A CA 1
ATOM 671 C C . SER A 1 91 ? 8.553 0.301 -15.662 1.00 86.50 91 SER A C 1
ATOM 673 O O . SER A 1 91 ? 8.919 0.674 -16.772 1.00 86.50 91 SER A O 1
ATOM 675 N N . LEU A 1 92 ? 9.413 -0.067 -14.709 1.00 83.75 92 LEU A N 1
ATOM 676 C CA . LEU A 1 92 ? 10.864 -0.060 -14.878 1.00 83.75 92 LEU A CA 1
ATOM 677 C C . LEU A 1 92 ? 11.301 -1.076 -15.941 1.00 83.75 92 LEU A C 1
ATOM 679 O O . LEU A 1 92 ? 12.015 -0.719 -16.871 1.00 83.75 92 LEU A O 1
ATOM 683 N N . SER A 1 93 ? 10.786 -2.308 -15.873 1.00 83.19 93 SER A N 1
ATOM 684 C CA . SER A 1 93 ? 11.034 -3.360 -16.871 1.00 83.19 93 SER A CA 1
ATOM 685 C C . SER A 1 93 ? 10.629 -2.934 -18.289 1.00 83.19 93 SER A C 1
ATOM 687 O O . SER A 1 93 ? 11.332 -3.259 -19.248 1.00 83.19 93 SER A O 1
ATOM 689 N N . ALA A 1 94 ? 9.536 -2.177 -18.431 1.00 84.44 94 ALA A N 1
ATOM 690 C CA . ALA A 1 94 ? 9.089 -1.646 -19.715 1.00 84.44 94 ALA A CA 1
ATOM 691 C C . ALA A 1 94 ? 10.005 -0.533 -20.255 1.00 84.44 94 ALA A C 1
ATOM 693 O O . ALA A 1 94 ? 10.301 -0.523 -21.448 1.00 84.44 94 ALA A O 1
ATOM 694 N N . VAL A 1 95 ? 10.469 0.385 -19.397 1.00 85.00 95 VAL A N 1
ATOM 695 C CA . VAL A 1 95 ? 11.378 1.481 -19.790 1.00 85.00 95 VAL A CA 1
ATOM 696 C C . VAL A 1 95 ? 12.751 0.948 -20.209 1.00 85.00 95 VAL A C 1
ATOM 698 O O . VAL A 1 95 ? 13.345 1.443 -21.161 1.00 85.00 95 VAL A O 1
ATOM 701 N N . GLU A 1 96 ? 13.230 -0.090 -19.531 1.00 81.44 96 GLU A N 1
ATOM 702 C CA . GLU A 1 96 ? 14.543 -0.705 -19.756 1.00 81.44 96 GLU A CA 1
ATOM 703 C C . GLU A 1 96 ? 14.577 -1.669 -20.951 1.00 81.44 96 GLU A C 1
ATOM 705 O O . GLU A 1 96 ? 15.637 -2.178 -21.309 1.00 81.44 96 GLU A O 1
ATOM 710 N N . GLY A 1 97 ? 13.427 -1.952 -21.571 1.00 78.69 97 GLY A N 1
ATOM 711 C CA . GLY A 1 97 ? 13.345 -2.829 -22.741 1.00 78.69 97 GLY A CA 1
ATOM 712 C C . GLY A 1 97 ? 13.595 -4.313 -22.447 1.00 78.69 97 GLY A C 1
ATOM 713 O O . GLY A 1 97 ? 13.804 -5.085 -23.381 1.00 78.69 97 GLY A O 1
ATOM 714 N N . HIS A 1 98 ? 13.537 -4.732 -21.178 1.00 74.56 98 HIS A N 1
ATOM 715 C CA . HIS A 1 98 ? 13.687 -6.126 -20.745 1.00 74.56 98 HIS A CA 1
ATOM 716 C C . HIS A 1 98 ? 12.342 -6.669 -20.230 1.00 74.56 98 HIS A C 1
ATOM 718 O O . HIS A 1 98 ? 12.146 -6.765 -19.011 1.00 74.56 98 HIS A O 1
ATOM 724 N N . PRO A 1 99 ? 11.385 -7.003 -21.120 1.00 64.00 99 PRO A N 1
ATOM 725 C CA . PRO A 1 99 ? 10.055 -7.444 -20.718 1.00 64.00 99 PRO A CA 1
ATOM 726 C C . PRO A 1 99 ? 10.135 -8.777 -19.963 1.00 64.00 99 PRO A C 1
ATOM 728 O O . PRO A 1 99 ? 10.550 -9.793 -20.516 1.00 64.00 99 PRO A O 1
ATOM 731 N N . GLY A 1 100 ? 9.728 -8.770 -18.691 1.00 67.69 100 GLY A N 1
ATOM 732 C CA . GLY A 1 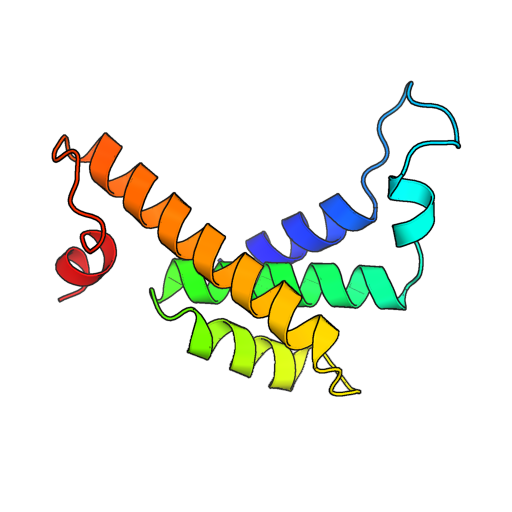100 ? 9.613 -9.977 -17.861 1.00 67.69 100 GLY A CA 1
ATOM 733 C C . GLY A 1 100 ? 10.533 -10.027 -16.640 1.00 67.69 100 GLY A C 1
ATOM 734 O O . GLY A 1 100 ? 10.377 -10.924 -15.812 1.00 67.69 100 GLY A O 1
ATOM 735 N N . ASN A 1 101 ? 11.443 -9.062 -16.467 1.00 71.06 101 ASN A N 1
ATOM 736 C CA . ASN A 1 101 ? 12.241 -8.981 -15.245 1.00 71.06 101 ASN A CA 1
ATOM 737 C C . ASN A 1 101 ? 11.479 -8.224 -14.143 1.00 71.06 101 ASN A C 1
ATOM 739 O O . ASN A 1 101 ? 11.539 -7.004 -14.036 1.00 71.06 101 ASN A O 1
ATOM 743 N N . LEU A 1 102 ? 10.744 -8.967 -13.313 1.00 69.19 102 LEU A N 1
ATOM 744 C CA . LEU A 1 102 ? 9.970 -8.416 -12.192 1.00 69.19 102 LEU A CA 1
ATOM 745 C C . LEU A 1 102 ? 10.822 -8.089 -10.953 1.00 69.19 102 LEU A C 1
ATOM 747 O O . LEU A 1 102 ? 10.303 -7.514 -10.002 1.00 69.19 102 LEU A O 1
ATOM 751 N N . PHE A 1 103 ? 12.109 -8.454 -10.957 1.00 67.25 103 PHE A N 1
ATOM 752 C CA . PHE A 1 103 ? 13.054 -8.188 -9.863 1.00 67.25 103 PHE A CA 1
ATOM 753 C C . PHE A 1 103 ? 13.974 -6.993 -10.147 1.00 67.25 103 PHE A C 1
ATOM 755 O O . PHE A 1 103 ? 14.928 -6.726 -9.416 1.00 67.25 103 PHE A O 1
ATOM 762 N N . PHE A 1 104 ? 13.694 -6.279 -11.232 1.00 62.84 104 PHE A N 1
ATOM 763 C CA . PHE 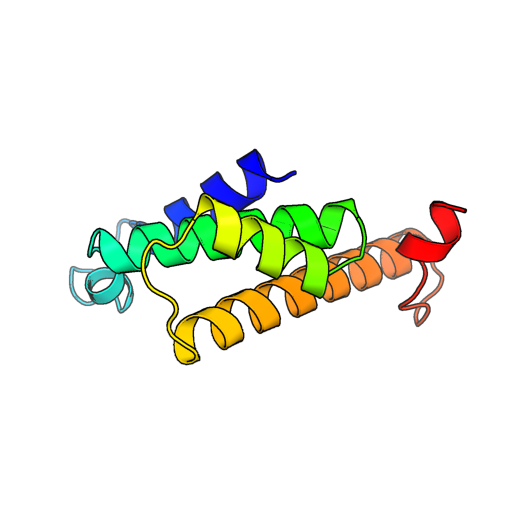A 1 104 ? 14.618 -5.344 -11.841 1.00 62.84 104 PHE A CA 1
ATOM 764 C C . PHE A 1 104 ? 14.971 -4.148 -10.937 1.00 62.84 104 PHE A C 1
ATOM 766 O O . PHE A 1 104 ? 16.139 -3.779 -10.835 1.00 62.84 104 PHE A O 1
ATOM 773 N N . ALA A 1 105 ? 14.004 -3.602 -10.190 1.00 60.94 105 ALA A N 1
ATOM 774 C CA . ALA A 1 105 ? 14.264 -2.477 -9.287 1.00 60.94 105 ALA A CA 1
ATOM 775 C C . ALA A 1 105 ? 15.192 -2.845 -8.115 1.00 60.94 105 ALA A C 1
ATOM 777 O O . ALA A 1 105 ? 15.953 -2.004 -7.650 1.00 60.94 105 ALA A O 1
ATOM 778 N N . PHE A 1 106 ? 15.155 -4.096 -7.644 1.00 58.78 106 PHE A N 1
ATOM 779 C CA . PHE A 1 106 ? 16.042 -4.566 -6.577 1.00 58.78 106 PHE A CA 1
ATOM 780 C C . PHE A 1 106 ? 17.476 -4.781 -7.080 1.00 58.78 106 PHE A C 1
ATOM 782 O O . PHE A 1 106 ? 18.427 -4.502 -6.355 1.00 58.78 106 PHE A O 1
ATOM 789 N N . VAL A 1 107 ? 17.631 -5.236 -8.327 1.00 58.28 107 VAL A N 1
ATOM 790 C CA . VAL A 1 107 ? 18.941 -5.467 -8.957 1.00 58.28 107 VAL A CA 1
ATOM 791 C C . VAL A 1 107 ? 19.673 -4.157 -9.257 1.00 58.28 107 VAL A C 1
ATOM 793 O O . VAL A 1 107 ? 20.878 -4.109 -9.085 1.00 58.28 107 VAL A O 1
ATOM 796 N N . LEU A 1 108 ? 18.976 -3.083 -9.643 1.00 58.91 108 LEU A N 1
ATOM 797 C CA . LEU A 1 108 ? 19.607 -1.771 -9.872 1.00 58.91 108 LEU A CA 1
ATOM 798 C C . LEU A 1 108 ? 20.125 -1.078 -8.599 1.00 58.91 108 LEU A C 1
ATOM 800 O O . LEU A 1 108 ? 20.903 -0.131 -8.692 1.00 58.91 108 LEU A O 1
ATOM 804 N N . LEU A 1 109 ? 19.646 -1.492 -7.424 1.00 57.53 109 LEU A N 1
ATOM 805 C CA . LEU A 1 109 ? 20.001 -0.900 -6.132 1.00 57.53 109 LEU A CA 1
ATOM 806 C C . LEU A 1 109 ? 21.163 -1.628 -5.421 1.00 57.53 109 LEU A C 1
ATOM 808 O O . LEU A 1 109 ? 21.564 -1.174 -4.349 1.00 57.53 109 LEU A O 1
ATOM 812 N N . ASN A 1 110 ? 21.693 -2.725 -5.984 1.00 46.81 110 ASN A N 1
ATOM 813 C CA . ASN A 1 110 ? 22.896 -3.444 -5.519 1.00 46.81 110 ASN A CA 1
ATOM 814 C C . ASN A 1 110 ? 24.015 -3.363 -6.560 1.00 46.81 110 ASN A C 1
ATOM 816 O O . ASN A 1 110 ? 25.179 -3.198 -6.136 1.00 46.81 110 ASN A O 1
#

Radius of gyration: 15.57 Å; chains: 1; bounding box: 48×28×40 Å

pLDDT: mean 79.51, std 12.28, range [46.81, 92.5]

Sequence (110 aa):
MIHSGAIVGGSLATLWIPGLGPHSVLHYFRQDHEKRDFVAGGSAAGVAAAFGAPVGGVLLSLEEGTSFWSLSLIWKIFLSSMVAT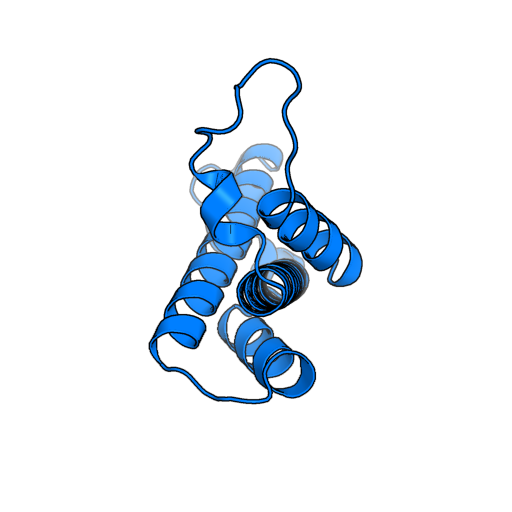FTLNLSLSAVEGHPGNLFFAFVLLN

Organism: NCBI:txid488301